Protein AF-A0A2H9L9Q1-F1 (afdb_monomer)

Structure (mmCIF, N/CA/C/O backbone):
data_AF-A0A2H9L9Q1-F1
#
_entry.id   AF-A0A2H9L9Q1-F1
#
loop_
_atom_site.group_PDB
_atom_site.id
_atom_site.type_symbol
_atom_site.label_atom_id
_atom_site.label_alt_id
_atom_site.label_comp_id
_atom_site.label_asym_id
_atom_site.label_entity_id
_atom_site.label_seq_id
_atom_site.pdbx_PDB_ins_code
_atom_site.Cartn_x
_atom_site.Cartn_y
_atom_site.Cartn_z
_atom_site.occupancy
_atom_site.B_iso_or_equiv
_atom_site.auth_seq_id
_atom_site.auth_comp_id
_atom_site.auth_asym_id
_atom_site.auth_atom_id
_atom_site.pdbx_PDB_model_num
ATOM 1 N N . MET A 1 1 ? -54.969 -10.732 45.379 1.00 36.38 1 MET A N 1
ATOM 2 C CA . MET A 1 1 ? -54.787 -11.108 43.964 1.00 36.38 1 MET A CA 1
ATOM 3 C C . MET A 1 1 ? -53.335 -10.850 43.650 1.00 36.38 1 MET A C 1
ATOM 5 O O . MET A 1 1 ? -52.889 -9.733 43.855 1.00 36.38 1 MET A O 1
ATOM 9 N N . SER A 1 2 ? -52.599 -11.918 43.363 1.00 43.75 2 SER A N 1
ATOM 10 C CA . SER A 1 2 ? -51.143 -11.930 43.271 1.00 43.75 2 SER A CA 1
ATOM 11 C C . SER A 1 2 ? -50.678 -11.196 42.019 1.00 43.75 2 SER A C 1
ATOM 13 O O . SER A 1 2 ? -51.131 -11.525 40.926 1.00 43.75 2 SER A O 1
ATOM 15 N N . ASP A 1 3 ? -49.783 -10.226 42.192 1.00 45.59 3 ASP A N 1
ATOM 16 C CA . ASP A 1 3 ? -49.037 -9.613 41.099 1.00 45.59 3 ASP A CA 1
ATOM 17 C C . ASP A 1 3 ? -48.165 -10.685 40.442 1.00 45.59 3 ASP A C 1
ATOM 19 O O . ASP A 1 3 ? -47.145 -11.124 40.981 1.00 45.59 3 ASP A O 1
ATOM 23 N N . GLU A 1 4 ? -48.607 -11.148 39.279 1.00 48.94 4 GLU A N 1
ATOM 24 C CA . GLU A 1 4 ? -47.841 -12.015 38.400 1.00 48.94 4 GLU A CA 1
ATOM 25 C C . GLU A 1 4 ? -46.747 -11.154 37.759 1.00 48.94 4 GLU A C 1
ATOM 27 O O . GLU A 1 4 ? -46.912 -10.553 36.698 1.00 48.94 4 GLU A O 1
ATOM 32 N N . ILE A 1 5 ? -45.630 -11.012 38.475 1.00 56.44 5 ILE A N 1
ATOM 33 C CA . ILE A 1 5 ? -44.415 -10.388 37.960 1.00 56.44 5 ILE A CA 1
ATOM 34 C C . ILE A 1 5 ? -43.949 -11.274 36.807 1.00 56.44 5 ILE A C 1
ATOM 36 O O . ILE A 1 5 ? -43.321 -12.311 37.023 1.00 56.44 5 ILE A O 1
ATOM 40 N N . ALA A 1 6 ? -44.293 -10.873 35.583 1.00 47.59 6 ALA A N 1
ATOM 41 C CA . ALA A 1 6 ? -43.771 -11.458 34.363 1.00 47.59 6 ALA A CA 1
ATOM 42 C C . ALA A 1 6 ? -42.239 -11.447 34.449 1.00 47.59 6 ALA A C 1
ATOM 44 O O . ALA A 1 6 ? -41.589 -10.410 34.300 1.00 47.59 6 ALA A O 1
ATOM 45 N N . TYR A 1 7 ? -41.666 -12.611 34.750 1.00 56.12 7 TYR A N 1
ATOM 46 C CA . TYR A 1 7 ? -40.232 -12.830 34.756 1.00 56.12 7 TYR A CA 1
ATOM 47 C C . TYR A 1 7 ? -39.748 -12.712 33.310 1.00 56.12 7 TYR A C 1
ATOM 49 O O . TYR A 1 7 ? -39.749 -13.679 32.550 1.00 56.12 7 TYR A O 1
ATOM 57 N N . SER A 1 8 ? -39.381 -11.498 32.902 1.00 52.41 8 SER A N 1
ATOM 58 C CA . SER A 1 8 ? -38.607 -11.298 31.684 1.00 52.41 8 SER A CA 1
ATOM 59 C C . SER A 1 8 ? -37.216 -11.869 31.968 1.00 52.41 8 SER A C 1
ATOM 61 O O . SER A 1 8 ? -36.564 -11.392 32.906 1.00 52.41 8 SER A O 1
ATOM 63 N N . PRO A 1 9 ? -36.762 -12.921 31.258 1.00 57.50 9 PRO A N 1
ATOM 64 C CA . PRO A 1 9 ? -35.434 -13.465 31.490 1.00 57.50 9 PRO A CA 1
ATOM 65 C C . PRO A 1 9 ? -34.418 -12.326 31.330 1.00 57.50 9 PRO A C 1
ATOM 67 O O . PRO A 1 9 ? -34.593 -11.489 30.438 1.00 57.50 9 PRO A O 1
ATOM 70 N N . PRO A 1 10 ? -33.383 -12.247 32.191 1.00 62.34 10 PRO A N 1
ATOM 71 C CA . PRO A 1 10 ? -32.392 -11.182 32.098 1.00 62.34 10 PRO A CA 1
ATOM 72 C C . PRO A 1 10 ? -31.887 -11.118 30.653 1.00 62.34 10 PRO A C 1
ATOM 74 O O . PRO A 1 10 ? -31.690 -12.190 30.064 1.00 62.34 10 PRO A O 1
ATOM 77 N N . PRO A 1 11 ? -31.704 -9.915 30.063 1.00 60.91 11 PRO A N 1
ATOM 78 C CA . PRO A 1 11 ? -31.172 -9.793 28.714 1.00 60.91 11 PRO A CA 1
ATOM 79 C C . PRO A 1 11 ? -29.929 -10.659 28.679 1.00 60.91 11 PRO A C 1
ATOM 81 O O . PRO A 1 11 ? -29.020 -10.463 29.491 1.00 60.91 11 PRO A O 1
ATOM 84 N N . ARG A 1 12 ? -29.984 -11.706 27.846 1.00 48.59 12 ARG A N 1
ATOM 85 C CA . ARG A 1 12 ? -28.927 -12.697 27.690 1.00 48.59 12 ARG A CA 1
ATOM 86 C C . ARG A 1 12 ? -27.648 -11.880 27.588 1.00 48.59 12 ARG A C 1
ATOM 88 O O . ARG A 1 12 ? -27.475 -11.171 26.605 1.00 48.59 12 ARG A O 1
ATOM 95 N N . ARG A 1 13 ? -26.817 -11.886 28.640 1.00 50.34 13 ARG A N 1
ATOM 96 C CA . ARG A 1 13 ? -25.465 -11.336 28.572 1.00 50.34 13 ARG A CA 1
ATOM 97 C C . ARG A 1 13 ? -24.823 -12.145 27.464 1.00 50.34 13 ARG A C 1
ATOM 99 O O . ARG A 1 13 ? -24.477 -13.304 27.682 1.00 50.34 13 ARG A O 1
ATOM 106 N N . GLU A 1 14 ? -24.814 -11.589 26.260 1.00 51.59 14 GLU A N 1
ATOM 107 C CA . GLU A 1 14 ? -24.066 -12.114 25.139 1.00 51.59 14 GLU A CA 1
ATOM 108 C C . GLU A 1 14 ? -22.636 -12.167 25.657 1.00 51.59 14 GLU A C 1
ATOM 110 O O . GLU A 1 14 ? -22.000 -11.133 25.868 1.00 51.59 14 GLU A O 1
ATOM 115 N N . LEU A 1 15 ? -22.172 -13.370 26.017 1.00 52.69 15 LEU A N 1
ATOM 116 C CA . LEU A 1 15 ? -20.754 -13.574 26.242 1.00 52.69 15 LEU A CA 1
ATOM 117 C C . LEU A 1 15 ? -20.077 -12.983 25.007 1.00 52.69 15 LEU A C 1
ATOM 119 O O . LEU A 1 15 ? -20.503 -13.318 23.897 1.00 52.69 15 LEU A O 1
ATOM 123 N N . PRO A 1 16 ? -19.094 -12.088 25.179 1.00 53.09 16 PRO A N 1
ATOM 124 C CA . PRO A 1 16 ? -18.467 -11.440 24.044 1.00 53.09 16 PRO A CA 1
ATOM 125 C C . PRO A 1 16 ? -18.042 -12.542 23.072 1.00 53.09 16 PRO A C 1
ATOM 127 O O . PRO A 1 16 ? -17.431 -13.526 23.492 1.00 53.09 16 PRO A O 1
ATOM 130 N N . GLU A 1 17 ? -18.390 -12.422 21.788 1.00 55.31 17 GLU A N 1
ATOM 131 C CA . GLU A 1 17 ? -17.938 -13.330 20.719 1.00 55.31 17 GLU A CA 1
ATOM 132 C C . GLU A 1 17 ? -16.417 -13.161 20.467 1.00 55.31 17 GLU A C 1
ATOM 134 O O . GLU A 1 17 ? -15.931 -13.107 19.332 1.00 55.31 17 GLU A O 1
ATOM 139 N N . THR A 1 18 ? -15.636 -13.050 21.542 1.00 56.31 18 THR A N 1
ATOM 140 C CA . THR A 1 18 ? -14.198 -12.819 21.599 1.00 56.31 18 THR A CA 1
ATOM 141 C C . THR A 1 18 ? -13.389 -13.769 20.713 1.00 56.31 18 THR A C 1
ATOM 143 O O . THR A 1 18 ? -12.513 -13.252 20.016 1.00 56.31 18 THR A O 1
ATOM 146 N N . PRO A 1 19 ? -13.651 -15.095 20.610 1.00 60.50 19 PRO A N 1
ATOM 147 C CA . PRO A 1 19 ? -12.827 -15.949 19.749 1.00 60.50 19 PRO A CA 1
ATOM 148 C C . PRO A 1 19 ? -13.057 -15.688 18.253 1.00 60.50 19 PRO A C 1
ATOM 150 O O . PRO A 1 19 ? -12.126 -15.766 17.447 1.00 60.50 19 PRO A O 1
ATOM 153 N N . LYS A 1 20 ? -14.287 -15.337 17.861 1.00 63.44 20 LYS A N 1
ATOM 154 C CA . LYS A 1 20 ? -14.666 -15.141 16.455 1.00 63.44 20 LYS A CA 1
ATOM 155 C C . LYS A 1 20 ? -14.113 -13.821 15.924 1.00 63.44 20 LYS A C 1
ATOM 157 O O . LYS A 1 20 ? -13.514 -13.786 14.852 1.00 63.44 20 LYS A O 1
ATOM 162 N N . ASN A 1 21 ? -14.222 -12.760 16.721 1.00 67.31 21 ASN A N 1
ATOM 163 C CA . ASN A 1 21 ? -13.671 -11.451 16.380 1.00 67.31 21 ASN A CA 1
ATOM 164 C C . ASN A 1 21 ? -12.132 -11.455 16.366 1.00 67.31 21 ASN A C 1
ATOM 166 O O . ASN A 1 21 ? -11.536 -10.849 15.476 1.00 67.31 21 ASN A O 1
ATOM 170 N N . PHE A 1 22 ? -11.485 -12.201 17.271 1.00 73.25 22 PHE A N 1
ATOM 171 C CA . PHE A 1 22 ? -10.033 -12.404 17.236 1.00 73.25 22 PHE A CA 1
ATOM 172 C C . PHE A 1 22 ? -9.584 -13.149 15.970 1.00 73.25 22 PHE A C 1
ATOM 174 O O . PHE A 1 22 ? -8.626 -12.740 15.319 1.00 73.25 22 PHE A O 1
ATOM 181 N N . SER A 1 23 ? -10.323 -14.185 15.561 1.00 78.19 23 SER A N 1
ATOM 182 C CA . SER A 1 23 ? -10.036 -14.940 14.331 1.00 78.19 23 SER A CA 1
ATOM 183 C C . SER A 1 23 ? -10.128 -14.061 13.079 1.00 78.19 23 SER A C 1
ATOM 185 O O . SER A 1 23 ? -9.256 -14.120 12.216 1.00 78.19 23 SER A O 1
ATOM 187 N N . ILE A 1 24 ? -11.143 -13.195 12.992 1.00 77.25 24 ILE A N 1
ATOM 188 C CA . ILE A 1 24 ? -11.313 -12.259 11.865 1.00 77.25 24 ILE A CA 1
ATOM 189 C C . ILE A 1 24 ? -10.194 -11.208 11.847 1.00 77.25 24 ILE A C 1
ATOM 191 O O . ILE A 1 24 ? -9.701 -10.851 10.775 1.00 77.25 24 ILE A O 1
ATOM 195 N N . LEU A 1 25 ? -9.747 -10.742 13.016 1.00 78.06 25 LEU A N 1
ATOM 196 C CA . LEU A 1 25 ? -8.594 -9.849 13.118 1.00 78.06 25 LEU A CA 1
ATOM 197 C C . LEU A 1 25 ? -7.317 -10.530 12.610 1.00 78.06 25 LEU A C 1
ATOM 199 O O . LEU A 1 25 ? -6.580 -9.939 11.822 1.00 78.06 25 LEU A O 1
ATOM 203 N N . LEU A 1 26 ? -7.091 -11.785 13.004 1.00 82.56 26 LEU A N 1
ATOM 204 C CA . LEU A 1 26 ? -5.935 -12.580 12.588 1.00 82.56 26 LEU A CA 1
ATOM 205 C C . LEU A 1 26 ? -5.948 -12.834 11.073 1.00 82.56 26 LEU A C 1
ATOM 207 O O . LEU A 1 26 ? -4.920 -12.683 10.418 1.00 82.56 26 LEU A O 1
ATOM 211 N N . ILE A 1 27 ? -7.123 -13.105 10.496 1.00 82.19 27 ILE A N 1
ATOM 212 C CA . ILE A 1 27 ? -7.315 -13.184 9.039 1.00 82.19 27 ILE A CA 1
ATOM 213 C C . ILE A 1 27 ? -6.929 -11.859 8.370 1.00 82.19 27 ILE A C 1
ATOM 215 O O . ILE A 1 27 ? -6.184 -11.868 7.394 1.00 82.19 27 ILE A O 1
ATOM 219 N N . GLY A 1 28 ? -7.373 -10.717 8.906 1.00 76.12 28 GLY A N 1
ATOM 220 C CA . GLY A 1 28 ? -6.994 -9.398 8.387 1.00 76.12 28 GLY A CA 1
ATOM 221 C C . GLY A 1 28 ? -5.478 -9.173 8.382 1.00 76.12 28 GLY A C 1
ATOM 222 O O . GLY A 1 28 ? -4.925 -8.716 7.382 1.00 76.12 28 GLY A O 1
ATOM 223 N N . VAL A 1 29 ? -4.789 -9.566 9.458 1.00 79.12 29 VAL A N 1
ATOM 224 C CA . VAL A 1 29 ? -3.320 -9.494 9.552 1.00 79.12 29 VAL A CA 1
ATOM 225 C C . VAL A 1 29 ? -2.646 -10.430 8.545 1.00 79.12 29 VAL A C 1
ATOM 227 O O . VAL A 1 29 ? -1.711 -10.013 7.865 1.00 79.12 29 VAL A O 1
ATOM 230 N N . MET A 1 30 ? -3.134 -11.663 8.390 1.00 80.62 30 MET A N 1
ATOM 231 C CA . MET A 1 30 ? -2.590 -12.614 7.412 1.00 80.62 30 MET A CA 1
ATOM 232 C C . MET A 1 30 ? -2.730 -12.105 5.979 1.00 80.62 30 MET A C 1
ATOM 234 O O . MET A 1 30 ? -1.791 -12.213 5.195 1.00 80.62 30 MET A O 1
ATOM 238 N N . ILE A 1 31 ? -3.857 -11.473 5.650 1.00 80.88 31 ILE A N 1
ATOM 239 C CA . ILE A 1 31 ? -4.067 -10.831 4.348 1.00 80.88 31 ILE A CA 1
ATOM 240 C C . ILE A 1 31 ? -3.041 -9.707 4.121 1.00 80.88 31 ILE A C 1
ATOM 242 O O . ILE A 1 31 ? -2.479 -9.606 3.029 1.00 80.88 31 ILE A O 1
ATOM 246 N N . CYS A 1 32 ? -2.740 -8.900 5.144 1.00 79.38 32 CYS A N 1
ATOM 247 C CA . CYS A 1 32 ? -1.691 -7.882 5.051 1.00 79.38 32 CYS A CA 1
ATOM 248 C C . CYS A 1 32 ? -0.302 -8.494 4.818 1.00 79.38 32 CYS A C 1
ATOM 250 O O . CYS A 1 32 ? 0.448 -7.971 3.997 1.00 79.38 32 CYS A O 1
ATOM 252 N N . ILE A 1 33 ? 0.030 -9.603 5.491 1.00 81.12 33 ILE A N 1
ATOM 253 C CA . ILE A 1 33 ? 1.306 -10.319 5.305 1.00 81.12 33 ILE A CA 1
ATOM 254 C C . ILE A 1 33 ? 1.416 -10.875 3.880 1.00 81.12 33 ILE A C 1
ATOM 256 O O . ILE A 1 33 ? 2.454 -10.752 3.236 1.00 81.12 33 ILE A O 1
ATOM 260 N N . ILE A 1 34 ? 0.339 -11.455 3.351 1.00 82.88 34 ILE A N 1
ATOM 261 C CA . ILE A 1 34 ? 0.308 -11.920 1.960 1.00 82.88 34 ILE A CA 1
ATOM 262 C C . ILE A 1 34 ? 0.535 -10.734 1.013 1.00 82.88 3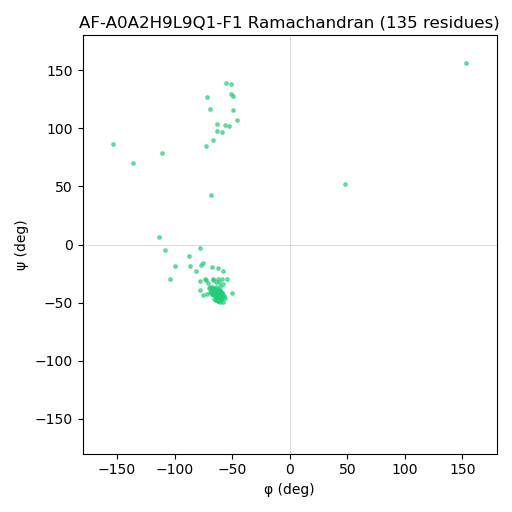4 ILE A C 1
ATOM 264 O O . ILE A 1 34 ? 1.348 -10.823 0.095 1.00 82.88 34 ILE A O 1
ATOM 268 N N . GLY A 1 35 ? -0.114 -9.596 1.269 1.00 75.88 35 GLY A N 1
ATOM 269 C CA . GLY A 1 35 ? 0.078 -8.381 0.482 1.00 75.88 35 GLY A CA 1
ATOM 270 C C . GLY A 1 35 ? 1.519 -7.855 0.499 1.00 75.88 35 GLY A C 1
ATOM 271 O O . GLY A 1 35 ? 2.040 -7.490 -0.556 1.00 75.88 35 GLY A O 1
ATOM 272 N N . THR A 1 36 ? 2.206 -7.872 1.647 1.00 76.19 36 THR A N 1
ATOM 273 C CA . THR A 1 36 ? 3.622 -7.463 1.725 1.00 76.19 36 THR A CA 1
ATOM 274 C C . THR A 1 36 ? 4.554 -8.451 1.028 1.00 76.19 36 THR A C 1
ATOM 276 O O . THR A 1 36 ? 5.498 -8.020 0.365 1.00 76.19 36 THR A O 1
ATOM 279 N N . LEU A 1 37 ? 4.276 -9.755 1.102 1.00 79.94 37 LEU A N 1
ATOM 280 C CA . LEU A 1 37 ? 5.023 -10.771 0.355 1.00 79.94 37 LEU A CA 1
ATOM 281 C C . LEU A 1 37 ? 4.877 -10.583 -1.161 1.00 79.94 37 LEU A C 1
ATOM 283 O O . LEU A 1 37 ? 5.874 -10.682 -1.875 1.00 79.94 37 LEU A O 1
ATOM 287 N N . LEU A 1 38 ? 3.678 -10.246 -1.649 1.00 78.56 38 LEU A N 1
ATOM 288 C CA . LEU A 1 38 ? 3.459 -9.931 -3.065 1.00 78.56 38 LEU A CA 1
ATOM 289 C C . LEU A 1 38 ? 4.232 -8.681 -3.503 1.00 78.56 38 LEU A C 1
ATOM 291 O O . LEU A 1 38 ? 4.853 -8.691 -4.563 1.00 78.56 38 LEU A O 1
ATOM 295 N N . ILE A 1 39 ? 4.252 -7.624 -2.686 1.00 77.38 39 ILE A N 1
ATOM 296 C CA . ILE A 1 39 ? 5.070 -6.432 -2.969 1.00 77.38 39 ILE A CA 1
ATOM 297 C C . ILE A 1 39 ? 6.553 -6.812 -3.031 1.00 77.38 39 ILE A C 1
ATOM 299 O O . ILE A 1 39 ? 7.255 -6.389 -3.946 1.00 77.38 39 ILE A O 1
ATOM 303 N N . ASN A 1 40 ? 7.028 -7.647 -2.103 1.00 78.62 40 ASN A N 1
ATOM 304 C CA . ASN A 1 40 ? 8.418 -8.096 -2.094 1.00 78.62 40 ASN A CA 1
ATOM 305 C C . ASN A 1 40 ? 8.766 -8.912 -3.349 1.00 78.62 40 ASN A C 1
ATOM 307 O O . ASN A 1 40 ? 9.808 -8.679 -3.953 1.00 78.62 40 ASN A O 1
ATOM 311 N N . GLN A 1 41 ? 7.876 -9.803 -3.797 1.00 78.00 41 GLN A N 1
ATOM 312 C CA . GLN A 1 41 ? 8.049 -10.528 -5.061 1.00 78.00 41 GLN A CA 1
ATOM 313 C C . GLN A 1 41 ? 8.023 -9.596 -6.281 1.00 78.00 41 GLN A C 1
ATOM 315 O O . GLN A 1 41 ? 8.812 -9.783 -7.205 1.00 78.00 41 GLN A O 1
ATOM 320 N N . GLY A 1 42 ? 7.169 -8.568 -6.279 1.00 70.75 42 GLY A N 1
ATOM 321 C CA . GLY A 1 42 ? 7.158 -7.529 -7.313 1.00 70.75 42 GLY A CA 1
ATOM 322 C C . GLY A 1 42 ? 8.476 -6.751 -7.372 1.00 70.75 42 GLY A C 1
ATOM 323 O O . GLY A 1 42 ? 9.008 -6.513 -8.457 1.00 70.75 42 GLY A O 1
ATOM 324 N N . ILE A 1 43 ? 9.050 -6.419 -6.212 1.00 72.50 43 ILE A N 1
ATOM 325 C CA . ILE A 1 43 ? 10.362 -5.767 -6.101 1.00 72.50 43 ILE A CA 1
ATOM 326 C C . ILE A 1 43 ? 11.486 -6.694 -6.576 1.00 72.50 43 ILE A C 1
ATOM 328 O O . ILE A 1 43 ? 12.391 -6.245 -7.278 1.00 72.50 43 ILE A O 1
ATOM 332 N N . ASP A 1 44 ? 11.446 -7.975 -6.218 1.00 77.19 44 ASP A N 1
ATOM 333 C CA . ASP A 1 44 ? 12.478 -8.932 -6.625 1.00 77.19 44 ASP A CA 1
ATOM 334 C C . ASP A 1 44 ? 12.445 -9.186 -8.138 1.00 77.19 44 ASP A C 1
ATOM 336 O O . ASP A 1 44 ? 13.487 -9.183 -8.793 1.00 77.19 44 ASP A O 1
ATOM 340 N N . ALA A 1 45 ? 11.246 -9.260 -8.725 1.00 69.00 45 ALA A N 1
ATOM 341 C CA . ALA A 1 45 ? 11.073 -9.266 -10.174 1.00 69.00 45 ALA A CA 1
ATOM 342 C C . ALA A 1 45 ? 11.621 -7.975 -10.812 1.00 69.00 45 ALA A C 1
ATOM 344 O O . ALA A 1 45 ? 12.319 -8.032 -11.824 1.00 69.00 45 ALA A O 1
ATOM 345 N N . ALA A 1 46 ? 11.388 -6.813 -10.194 1.00 68.62 46 ALA A N 1
ATOM 346 C CA . ALA A 1 46 ? 11.896 -5.525 -10.669 1.00 68.62 46 ALA A CA 1
ATOM 347 C C . ALA A 1 46 ? 13.428 -5.387 -10.602 1.00 68.62 46 ALA A C 1
ATOM 349 O O . ALA A 1 46 ? 14.009 -4.713 -11.458 1.00 68.62 46 ALA A O 1
ATOM 350 N N . LYS A 1 47 ? 14.108 -6.036 -9.641 1.00 69.25 47 LYS A N 1
ATOM 351 C CA . LYS A 1 47 ? 15.584 -6.018 -9.553 1.00 69.25 47 LYS A CA 1
ATOM 352 C C . LYS A 1 47 ? 16.247 -6.546 -10.819 1.00 69.25 47 LYS A C 1
ATOM 354 O O . LYS A 1 47 ? 17.303 -6.046 -11.190 1.00 69.25 47 LYS A O 1
ATOM 359 N N . SER A 1 48 ? 15.622 -7.521 -11.480 1.00 66.69 48 SER A N 1
ATOM 360 C CA . SER A 1 48 ? 16.136 -8.090 -12.730 1.00 66.69 48 SER A CA 1
ATOM 361 C C . SER A 1 48 ? 16.099 -7.109 -13.910 1.00 66.69 48 SER A C 1
ATOM 363 O O . SER A 1 48 ? 16.824 -7.298 -14.882 1.00 66.69 4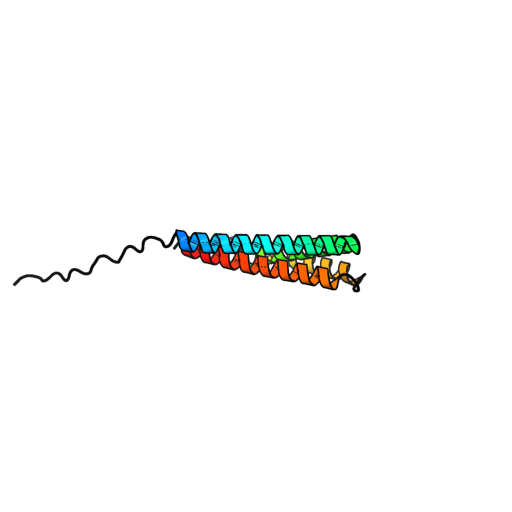8 SER A O 1
ATOM 365 N N . VAL A 1 49 ? 15.292 -6.045 -13.817 1.00 65.88 49 VAL A N 1
ATOM 366 C CA . VAL A 1 49 ? 15.037 -5.092 -14.910 1.00 65.88 49 VAL A CA 1
ATOM 367 C C . VAL A 1 49 ? 15.795 -3.771 -14.709 1.00 65.88 49 VAL A C 1
ATOM 369 O O . VAL A 1 49 ? 16.174 -3.122 -15.682 1.00 65.88 49 VAL A O 1
ATOM 372 N N . GLY A 1 50 ? 16.059 -3.368 -13.461 1.00 68.12 50 GLY A N 1
ATOM 373 C CA . GLY A 1 50 ? 16.921 -2.221 -13.163 1.00 68.12 50 GLY A CA 1
ATOM 374 C C . GLY A 1 50 ? 16.617 -1.521 -11.839 1.00 68.12 50 GLY A C 1
ATOM 375 O O . GLY A 1 50 ? 15.500 -1.555 -11.319 1.00 68.12 50 GLY A O 1
ATOM 376 N N . TRP A 1 51 ? 17.622 -0.829 -11.295 1.00 70.44 51 TRP A N 1
ATOM 377 C CA . TRP A 1 51 ? 17.550 -0.214 -9.963 1.00 70.44 51 TRP A CA 1
ATOM 378 C C . TRP A 1 51 ? 16.484 0.892 -9.851 1.00 70.44 51 TRP A C 1
ATOM 380 O O . TRP A 1 51 ? 15.824 1.011 -8.819 1.00 70.44 51 TRP A O 1
ATOM 390 N N . SER A 1 52 ? 16.223 1.632 -10.935 1.00 66.12 52 SER A N 1
ATOM 391 C CA . SER A 1 52 ? 15.166 2.657 -10.986 1.00 66.12 52 SER A CA 1
ATOM 392 C C . SER A 1 52 ? 13.757 2.086 -10.786 1.00 66.12 52 SER A C 1
ATOM 394 O O . SER A 1 52 ? 12.894 2.756 -10.219 1.00 66.12 52 SER A O 1
ATOM 396 N N . ILE A 1 53 ? 13.517 0.835 -11.190 1.00 69.75 53 ILE A N 1
ATOM 397 C CA . ILE A 1 53 ? 12.203 0.190 -11.068 1.00 69.75 53 ILE A CA 1
ATOM 398 C C . ILE A 1 53 ? 11.969 -0.266 -9.628 1.00 69.75 53 ILE A C 1
ATOM 400 O O . ILE A 1 53 ? 10.878 -0.081 -9.092 1.00 69.75 53 ILE A O 1
ATOM 404 N N . VAL A 1 54 ? 13.003 -0.776 -8.958 1.00 72.06 54 VAL A N 1
ATOM 405 C CA . VAL A 1 54 ? 12.952 -1.100 -7.523 1.00 72.06 54 VAL A CA 1
ATOM 406 C C . VAL A 1 54 ? 12.555 0.133 -6.707 1.00 72.06 54 VAL A C 1
ATOM 408 O O . VAL A 1 54 ? 11.659 0.067 -5.865 1.00 72.06 54 VAL A O 1
ATOM 411 N N . LEU A 1 55 ? 13.172 1.275 -7.015 1.00 73.81 55 LEU A N 1
ATOM 412 C CA . LEU A 1 55 ? 12.877 2.559 -6.382 1.00 73.81 55 LEU A CA 1
ATOM 413 C C . LEU A 1 55 ? 11.438 3.017 -6.667 1.00 73.81 55 LEU A C 1
ATOM 415 O O . LEU A 1 55 ? 10.748 3.472 -5.756 1.00 73.81 55 LEU A O 1
ATOM 419 N N . SER A 1 56 ? 10.953 2.815 -7.898 1.00 72.75 56 SER A N 1
ATOM 420 C CA . SER A 1 56 ? 9.564 3.109 -8.265 1.00 72.75 56 SER A CA 1
ATOM 421 C C . SER A 1 56 ? 8.550 2.256 -7.492 1.00 72.75 56 SER A C 1
ATOM 423 O O . SER A 1 56 ? 7.548 2.794 -7.026 1.00 72.75 56 SER A O 1
ATOM 425 N N . MET A 1 57 ? 8.818 0.963 -7.276 1.00 71.38 57 MET A N 1
ATOM 426 C CA . MET A 1 57 ? 7.926 0.079 -6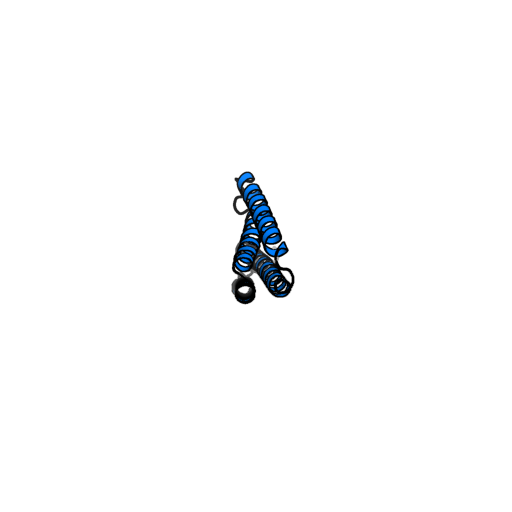.514 1.00 71.38 57 MET A CA 1
ATOM 427 C C . MET A 1 57 ? 7.925 0.416 -5.026 1.00 71.38 57 MET A C 1
ATOM 429 O O . MET A 1 57 ? 6.867 0.416 -4.396 1.00 71.38 57 MET A O 1
ATOM 433 N N . GLY A 1 58 ? 9.087 0.781 -4.477 1.00 75.88 58 GLY A N 1
ATOM 434 C CA . GLY A 1 58 ? 9.187 1.309 -3.118 1.00 75.88 58 GLY A CA 1
ATOM 435 C C . GLY A 1 58 ? 8.369 2.590 -2.938 1.00 75.88 58 GLY A C 1
ATOM 436 O O . GLY A 1 58 ? 7.588 2.685 -1.990 1.00 75.88 58 GLY A O 1
ATOM 437 N N . LEU A 1 59 ? 8.475 3.540 -3.877 1.00 78.50 59 LEU A N 1
ATOM 438 C CA . LEU A 1 59 ? 7.661 4.763 -3.871 1.00 78.50 59 LEU A CA 1
ATOM 439 C C . LEU A 1 59 ? 6.163 4.465 -4.016 1.00 78.50 59 LEU A C 1
ATOM 441 O O . LEU A 1 59 ? 5.356 5.101 -3.342 1.00 78.50 59 LEU A O 1
ATOM 445 N N . LEU A 1 60 ? 5.785 3.495 -4.855 1.00 77.88 60 LEU A N 1
ATOM 446 C CA . LEU A 1 60 ? 4.389 3.091 -5.042 1.00 77.88 60 LEU A CA 1
ATOM 447 C C . LEU A 1 60 ? 3.795 2.547 -3.736 1.00 77.88 60 LEU A C 1
ATOM 449 O O . LEU A 1 60 ? 2.722 2.975 -3.308 1.00 77.88 60 LEU A O 1
ATOM 453 N N . ALA A 1 61 ? 4.513 1.630 -3.083 1.00 76.19 61 ALA A N 1
ATOM 454 C CA . ALA A 1 61 ? 4.088 1.018 -1.829 1.00 76.19 61 ALA A CA 1
ATOM 455 C C . ALA A 1 61 ? 4.026 2.046 -0.688 1.00 76.19 61 ALA A C 1
ATOM 457 O O . ALA A 1 61 ? 3.020 2.121 0.021 1.00 76.19 61 ALA A O 1
ATOM 458 N N . ALA A 1 62 ? 5.062 2.879 -0.543 1.00 79.12 62 ALA A N 1
ATOM 459 C CA . ALA A 1 62 ? 5.092 3.950 0.451 1.00 79.12 62 ALA A CA 1
ATOM 460 C C . ALA A 1 62 ? 3.959 4.960 0.221 1.00 79.12 62 ALA A C 1
ATOM 462 O O . ALA A 1 62 ? 3.247 5.317 1.160 1.00 79.12 62 ALA A O 1
ATOM 463 N N . GLY A 1 63 ? 3.735 5.364 -1.033 1.00 80.38 63 GLY A N 1
ATOM 464 C CA . GLY A 1 63 ? 2.667 6.286 -1.400 1.00 80.38 63 GLY A CA 1
ATOM 465 C C . GLY A 1 63 ? 1.282 5.740 -1.063 1.00 80.38 63 GLY A C 1
ATOM 466 O O . GLY A 1 63 ? 0.474 6.436 -0.447 1.00 80.38 63 GLY A O 1
ATOM 467 N N . ALA A 1 64 ? 1.031 4.467 -1.370 1.00 77.94 64 ALA A N 1
ATOM 468 C CA . ALA A 1 64 ? -0.220 3.806 -1.018 1.00 77.94 64 ALA A CA 1
ATOM 469 C C . ALA A 1 64 ? -0.445 3.728 0.501 1.00 77.94 64 ALA A C 1
ATOM 471 O O . ALA A 1 64 ? -1.559 3.978 0.967 1.00 77.94 64 ALA A O 1
ATOM 472 N N . MET A 1 65 ? 0.600 3.431 1.284 1.00 80.12 65 MET A N 1
ATOM 473 C CA . MET A 1 65 ? 0.501 3.417 2.747 1.00 80.12 65 MET A CA 1
ATOM 474 C C . MET A 1 65 ? 0.245 4.810 3.330 1.00 80.12 65 MET A C 1
ATOM 476 O O . MET A 1 65 ? -0.565 4.934 4.246 1.00 80.12 65 MET A O 1
ATOM 480 N N . LEU A 1 66 ? 0.873 5.856 2.787 1.00 81.94 66 LEU A N 1
ATOM 481 C CA . LEU A 1 66 ? 0.656 7.242 3.217 1.00 81.94 66 LEU A CA 1
ATOM 482 C C . LEU A 1 66 ? -0.777 7.714 2.931 1.00 81.94 66 LEU A C 1
ATOM 484 O O . LEU A 1 66 ? -1.421 8.291 3.809 1.00 81.94 66 LEU A O 1
ATOM 488 N N . ILE A 1 67 ? -1.315 7.400 1.747 1.00 81.94 67 ILE A N 1
ATOM 489 C CA . ILE A 1 67 ? -2.718 7.695 1.418 1.00 81.94 67 ILE A CA 1
ATOM 490 C C . ILE A 1 67 ? -3.654 6.933 2.352 1.00 81.94 67 ILE A C 1
ATOM 492 O O . ILE A 1 67 ? -4.611 7.513 2.863 1.00 81.94 67 ILE A O 1
ATOM 496 N N . LEU A 1 68 ? -3.383 5.649 2.603 1.00 80.44 68 LEU A N 1
ATOM 497 C CA . LEU A 1 68 ? -4.185 4.846 3.523 1.00 80.44 68 LEU A CA 1
ATOM 498 C C . LEU A 1 68 ? -4.155 5.427 4.943 1.00 80.44 68 LEU A C 1
ATOM 500 O O . LEU A 1 68 ? -5.205 5.523 5.580 1.00 80.44 68 LEU A O 1
ATOM 504 N N . ALA A 1 69 ? -2.982 5.845 5.421 1.00 78.31 69 ALA A N 1
ATOM 505 C CA . ALA A 1 69 ? -2.794 6.473 6.725 1.00 78.31 69 ALA A CA 1
ATOM 506 C C . ALA A 1 69 ? -3.582 7.786 6.862 1.00 78.31 69 ALA A C 1
ATOM 508 O O . ALA A 1 69 ? -4.318 7.961 7.832 1.00 78.31 69 ALA A O 1
ATOM 509 N N . GLY A 1 70 ? -3.507 8.679 5.873 1.00 77.06 70 GLY A N 1
ATOM 510 C CA . GLY A 1 70 ? -4.297 9.913 5.898 1.00 77.06 70 GLY A CA 1
ATOM 511 C C . GLY A 1 70 ? -5.804 9.668 5.735 1.00 77.06 70 GLY A C 1
ATOM 512 O O . GLY A 1 70 ? -6.617 10.254 6.449 1.00 77.06 70 GLY A O 1
ATOM 513 N N . ALA A 1 71 ? -6.214 8.738 4.865 1.00 78.44 71 ALA A N 1
ATOM 514 C CA . ALA A 1 71 ? -7.628 8.405 4.654 1.00 78.44 71 ALA A CA 1
ATOM 515 C C . ALA A 1 71 ? -8.282 7.748 5.882 1.00 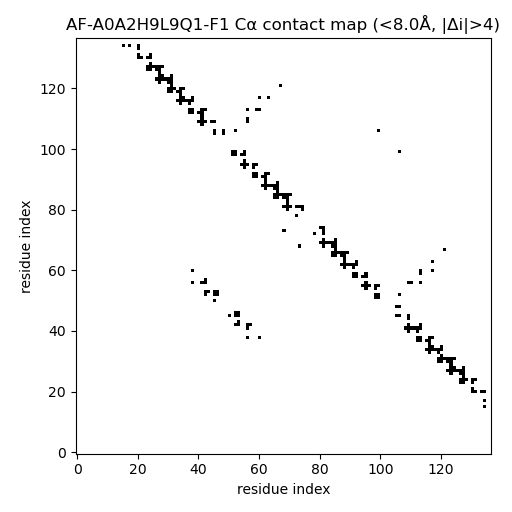78.44 71 ALA A C 1
ATOM 517 O O . ALA A 1 71 ? -9.484 7.902 6.110 1.00 78.44 71 ALA A O 1
ATOM 518 N N . SER A 1 72 ? -7.499 7.023 6.683 1.00 77.44 72 SER A N 1
ATOM 519 C CA . SER A 1 72 ? -7.962 6.399 7.926 1.00 77.44 72 SER A CA 1
ATOM 520 C C . SER A 1 72 ? -8.092 7.379 9.096 1.00 77.44 72 SER A C 1
ATOM 522 O O . SER A 1 72 ? -8.606 6.977 10.140 1.00 77.44 72 SER A O 1
ATOM 524 N N . ARG A 1 73 ? -7.726 8.660 8.908 1.00 73.06 73 ARG A N 1
ATOM 525 C CA . ARG A 1 73 ? -7.790 9.722 9.926 1.00 73.06 73 ARG A CA 1
ATOM 526 C C . ARG A 1 73 ? -7.175 9.291 11.254 1.00 73.06 73 ARG A C 1
ATOM 528 O O . ARG A 1 73 ? -7.814 9.375 12.306 1.00 73.06 73 ARG A O 1
ATOM 535 N N . ILE A 1 74 ? -5.943 8.784 11.195 1.00 69.88 74 ILE A N 1
ATOM 536 C CA . ILE A 1 74 ? -5.212 8.311 12.380 1.00 69.88 74 ILE A CA 1
ATOM 537 C C . ILE A 1 74 ? -5.064 9.450 13.406 1.00 69.88 74 ILE A C 1
ATOM 539 O O . ILE A 1 74 ? -5.091 9.192 14.611 1.00 69.88 74 ILE A O 1
ATOM 543 N N . TRP A 1 75 ? -5.000 10.710 12.950 1.00 71.19 75 TRP A N 1
ATOM 544 C CA . TRP A 1 75 ? -4.958 11.896 13.810 1.00 71.19 75 TRP A CA 1
ATOM 545 C C . TRP A 1 75 ? -6.245 12.738 13.731 1.00 71.19 75 TRP A C 1
ATOM 547 O O . TRP A 1 75 ? -6.250 13.828 13.158 1.00 71.19 75 TRP A O 1
ATOM 557 N N . PRO A 1 76 ? -7.336 12.335 14.416 1.00 63.72 76 PRO A N 1
ATOM 558 C CA . PRO A 1 76 ? -8.640 12.998 14.303 1.00 63.72 76 PRO A CA 1
ATOM 559 C C . PRO A 1 76 ? -8.655 14.464 14.766 1.00 63.72 76 PRO A C 1
ATOM 561 O O . PRO A 1 76 ? -9.549 15.216 14.386 1.00 63.72 76 PRO A O 1
ATOM 564 N N . LYS A 1 77 ? -7.678 14.887 15.581 1.00 74.81 77 LYS A N 1
ATOM 565 C CA . LYS A 1 77 ? -7.541 16.276 16.054 1.00 74.81 77 LYS A CA 1
ATOM 566 C C . LYS A 1 77 ? -6.728 17.168 15.114 1.00 74.81 77 LYS A C 1
ATOM 568 O O . LYS A 1 77 ? -6.704 18.373 15.328 1.00 74.81 77 LYS A O 1
ATOM 573 N N . ASN A 1 78 ? -6.062 16.601 14.106 1.00 79.19 78 ASN A N 1
ATOM 574 C CA . ASN A 1 78 ? -5.109 17.332 13.277 1.00 79.19 78 ASN A CA 1
ATOM 575 C C . ASN A 1 78 ? -5.305 17.008 11.789 1.00 79.19 78 ASN A C 1
ATOM 577 O O . ASN A 1 78 ? -4.467 16.380 11.148 1.00 79.19 78 ASN A O 1
ATOM 581 N N . GLN A 1 79 ? -6.422 17.489 11.229 1.00 80.00 79 GLN A N 1
ATOM 582 C CA . GLN A 1 79 ? -6.802 17.265 9.825 1.00 80.00 79 GLN A CA 1
ATOM 583 C C . GLN A 1 79 ? -5.720 17.691 8.821 1.00 80.00 79 GLN A C 1
ATOM 585 O O . GLN A 1 79 ? -5.594 17.086 7.760 1.00 80.00 79 GLN A O 1
ATOM 590 N N . ALA A 1 80 ? -4.907 18.696 9.160 1.00 82.25 80 ALA A N 1
ATOM 591 C CA . ALA A 1 80 ? -3.783 19.121 8.330 1.00 82.25 80 ALA A CA 1
ATOM 592 C C . ALA A 1 80 ? -2.741 18.004 8.123 1.00 82.25 80 ALA A C 1
ATOM 594 O O . ALA A 1 80 ? -2.185 17.886 7.034 1.00 82.25 80 ALA A O 1
ATOM 595 N N . VAL A 1 81 ? -2.510 17.157 9.134 1.00 81.44 81 VAL A N 1
ATOM 596 C CA . VAL A 1 81 ? -1.563 16.031 9.055 1.00 81.44 81 VAL A CA 1
ATOM 597 C C . VAL A 1 81 ? -2.116 14.927 8.157 1.00 81.44 81 VAL A C 1
ATOM 599 O O . VAL A 1 81 ? -1.393 14.417 7.306 1.00 81.44 81 VAL A O 1
ATOM 602 N N . ASP A 1 82 ? -3.406 14.608 8.281 1.00 82.00 82 ASP A N 1
ATOM 603 C CA . ASP A 1 82 ? -4.064 13.610 7.428 1.00 82.00 82 ASP A CA 1
ATOM 604 C C . ASP A 1 82 ? -4.044 14.034 5.947 1.00 82.00 82 ASP A C 1
ATOM 606 O O . ASP A 1 82 ? -3.741 13.227 5.066 1.00 82.00 82 ASP A O 1
ATOM 610 N N . ILE A 1 83 ? -4.306 15.316 5.664 1.00 82.69 83 ILE A N 1
ATOM 611 C CA . ILE A 1 83 ? -4.230 15.868 4.303 1.00 82.69 83 ILE A CA 1
ATOM 612 C C . ILE A 1 83 ? -2.785 15.843 3.792 1.00 82.69 83 ILE A C 1
ATOM 614 O O . ILE A 1 83 ? -2.552 15.428 2.658 1.00 82.69 83 ILE A O 1
ATOM 618 N N . ALA A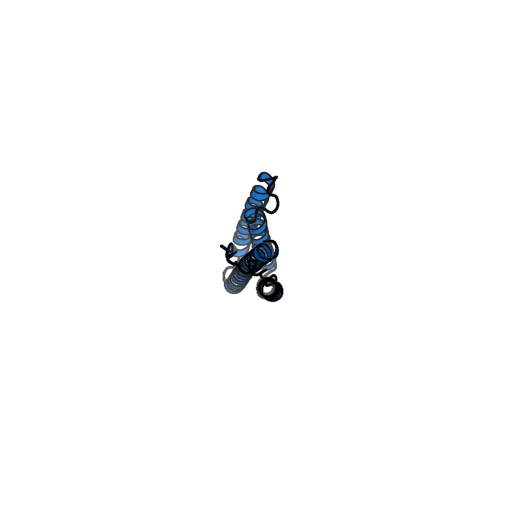 1 84 ? -1.811 16.231 4.619 1.00 83.06 84 ALA A N 1
ATOM 619 C CA . ALA A 1 84 ? -0.399 16.193 4.246 1.00 83.06 84 ALA A CA 1
ATOM 620 C C . ALA A 1 84 ? 0.071 14.769 3.908 1.00 83.06 84 ALA A C 1
ATOM 622 O O . ALA A 1 84 ? 0.786 14.587 2.925 1.00 83.06 84 ALA A O 1
ATOM 623 N N . LEU A 1 85 ? -0.377 13.757 4.659 1.00 83.50 85 LEU A N 1
ATOM 624 C CA . LEU A 1 85 ? -0.105 12.344 4.376 1.00 83.50 85 LEU A CA 1
ATOM 625 C C . LEU A 1 85 ? -0.692 11.910 3.025 1.00 83.50 85 LEU A C 1
ATOM 627 O O . LEU A 1 85 ? -0.004 11.256 2.242 1.00 83.50 85 LEU A O 1
ATOM 631 N N . ILE A 1 86 ? -1.926 12.318 2.712 1.00 81.75 86 ILE A N 1
ATOM 632 C CA . ILE A 1 86 ? -2.551 12.028 1.411 1.00 81.75 86 ILE A CA 1
ATOM 633 C C . ILE A 1 86 ? -1.757 12.680 0.276 1.00 81.75 86 ILE A C 1
ATOM 635 O O . ILE A 1 86 ? -1.428 12.012 -0.704 1.00 81.75 86 ILE A O 1
ATOM 639 N N . VAL A 1 87 ? -1.415 13.963 0.409 1.00 82.06 87 VAL A N 1
ATOM 640 C CA . VAL A 1 87 ? -0.665 14.706 -0.615 1.00 82.06 87 VAL A CA 1
ATOM 641 C C . VAL A 1 87 ? 0.730 14.113 -0.814 1.00 82.06 87 VAL A C 1
ATOM 643 O O . VAL A 1 87 ? 1.130 13.870 -1.952 1.00 82.06 87 VAL A O 1
ATOM 646 N N . ALA A 1 88 ? 1.447 13.810 0.269 1.00 82.69 88 ALA A N 1
ATOM 647 C CA . ALA A 1 88 ? 2.747 13.149 0.206 1.00 82.69 88 ALA A CA 1
ATOM 648 C C . ALA A 1 88 ? 2.649 11.789 -0.499 1.00 82.69 88 ALA A C 1
ATOM 650 O O . ALA A 1 88 ? 3.474 11.470 -1.355 1.00 82.69 88 ALA A O 1
ATOM 651 N N . GLY A 1 89 ?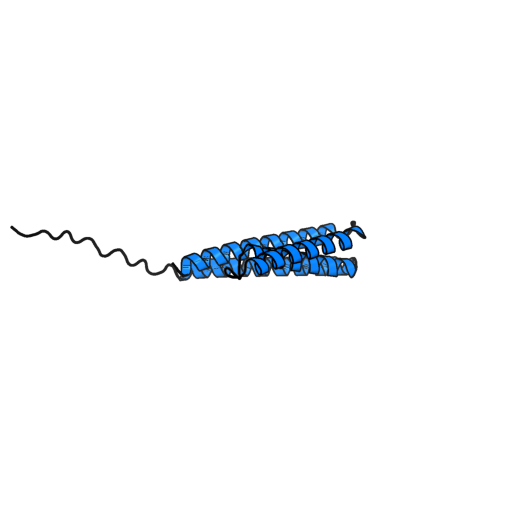 1.602 11.015 -0.208 1.00 80.25 89 GLY A N 1
ATOM 652 C CA . GLY A 1 89 ? 1.383 9.739 -0.870 1.00 80.25 89 GLY A CA 1
ATOM 653 C C . GLY A 1 89 ? 1.092 9.867 -2.370 1.00 80.25 89 GLY A C 1
ATOM 654 O O . GLY A 1 89 ? 1.640 9.099 -3.160 1.00 80.25 89 GLY A O 1
ATOM 655 N N . ILE A 1 90 ? 0.320 10.877 -2.788 1.00 78.38 90 ILE A N 1
ATOM 656 C CA . ILE A 1 90 ? 0.080 11.181 -4.211 1.00 78.38 90 ILE A CA 1
ATOM 657 C C . ILE A 1 90 ? 1.391 11.554 -4.917 1.00 78.38 90 ILE A C 1
ATOM 659 O O . ILE A 1 90 ? 1.656 11.056 -6.012 1.00 78.38 90 ILE A O 1
ATOM 663 N N . LEU A 1 91 ? 2.238 12.372 -4.285 1.00 78.81 91 LEU A N 1
ATOM 664 C CA . LEU A 1 91 ? 3.548 12.746 -4.828 1.00 78.81 91 LEU A CA 1
ATOM 665 C C . LEU A 1 91 ? 4.464 11.525 -5.005 1.00 78.81 91 LEU A C 1
ATOM 667 O O . LEU A 1 91 ? 5.118 11.396 -6.041 1.00 78.81 91 LEU A O 1
ATOM 671 N N . CYS A 1 92 ? 4.466 10.591 -4.050 1.00 79.31 92 CYS A N 1
ATOM 672 C CA . CYS A 1 92 ? 5.193 9.326 -4.181 1.00 79.31 92 CYS A CA 1
ATOM 673 C C . CYS A 1 92 ? 4.667 8.464 -5.343 1.00 79.31 92 CYS A C 1
ATOM 675 O O . CYS A 1 92 ? 5.459 7.879 -6.081 1.00 79.31 92 CYS A O 1
ATOM 677 N N . ILE A 1 93 ? 3.350 8.412 -5.563 1.00 77.94 93 ILE A N 1
ATOM 678 C CA . ILE A 1 93 ? 2.770 7.667 -6.693 1.00 77.94 93 ILE A CA 1
ATOM 679 C C . ILE A 1 93 ? 3.132 8.325 -8.032 1.00 77.94 93 ILE A C 1
ATOM 681 O O . ILE A 1 93 ? 3.525 7.625 -8.967 1.00 77.94 93 ILE A O 1
ATOM 685 N N . MET A 1 94 ? 3.072 9.657 -8.129 1.00 71.75 94 MET A N 1
ATOM 686 C CA . MET A 1 94 ? 3.509 10.375 -9.334 1.00 71.75 94 MET A CA 1
ATOM 687 C C . MET A 1 94 ? 4.997 10.140 -9.626 1.00 71.75 94 MET A C 1
ATOM 689 O O . MET A 1 94 ? 5.358 9.858 -10.769 1.00 71.75 94 MET A O 1
ATOM 693 N N . GLY A 1 95 ? 5.852 10.189 -8.599 1.00 72.12 95 GLY A N 1
ATOM 694 C CA . GLY A 1 95 ? 7.281 9.891 -8.731 1.00 72.12 95 GLY A CA 1
ATOM 695 C C . GLY A 1 95 ? 7.551 8.450 -9.177 1.00 72.12 95 GLY A C 1
ATOM 696 O O . GLY A 1 95 ? 8.417 8.218 -10.019 1.00 72.12 95 GLY A O 1
ATOM 697 N N . SER A 1 96 ? 6.766 7.488 -8.683 1.00 73.62 96 SER A N 1
ATOM 698 C CA . SER A 1 96 ? 6.812 6.094 -9.141 1.00 73.62 96 SER A CA 1
ATOM 699 C C . SER A 1 96 ? 6.488 5.972 -10.635 1.00 73.62 96 SER A C 1
ATOM 701 O O . SER A 1 96 ? 7.262 5.383 -11.390 1.00 73.62 96 SER A O 1
ATOM 703 N N . GLY A 1 97 ? 5.396 6.599 -11.088 1.00 63.50 97 GLY A N 1
ATOM 704 C CA . GLY A 1 97 ? 4.991 6.584 -12.497 1.00 63.50 97 GLY A CA 1
ATOM 705 C C . GLY A 1 97 ? 6.040 7.190 -13.437 1.00 63.50 97 GLY A C 1
ATOM 706 O O . GLY A 1 97 ? 6.301 6.636 -14.505 1.00 63.50 97 GLY A O 1
ATOM 707 N N . ALA A 1 98 ? 6.701 8.274 -13.016 1.00 66.31 98 ALA A N 1
ATOM 708 C CA . ALA A 1 98 ? 7.771 8.910 -13.788 1.00 66.31 98 ALA A CA 1
ATOM 709 C C . ALA A 1 98 ? 9.000 7.998 -13.973 1.00 66.31 98 ALA A C 1
ATOM 711 O O . ALA A 1 98 ? 9.604 7.986 -15.044 1.00 66.31 98 ALA A O 1
ATOM 712 N N . LEU A 1 99 ? 9.346 7.198 -12.960 1.00 63.41 99 LEU A N 1
ATOM 713 C CA . LEU A 1 99 ? 10.468 6.251 -13.014 1.00 63.41 99 LEU A CA 1
ATOM 714 C C . LEU A 1 99 ? 10.170 5.020 -13.888 1.00 63.41 99 LEU A C 1
ATOM 716 O O . LEU A 1 99 ? 11.085 4.454 -14.486 1.00 63.41 99 LEU A O 1
ATOM 720 N N . ILE A 1 100 ? 8.901 4.615 -13.984 1.00 64.94 100 ILE A N 1
ATOM 721 C CA . ILE A 1 100 ? 8.450 3.458 -14.777 1.00 64.94 100 ILE A CA 1
ATOM 722 C C . ILE A 1 100 ? 8.376 3.787 -16.276 1.00 64.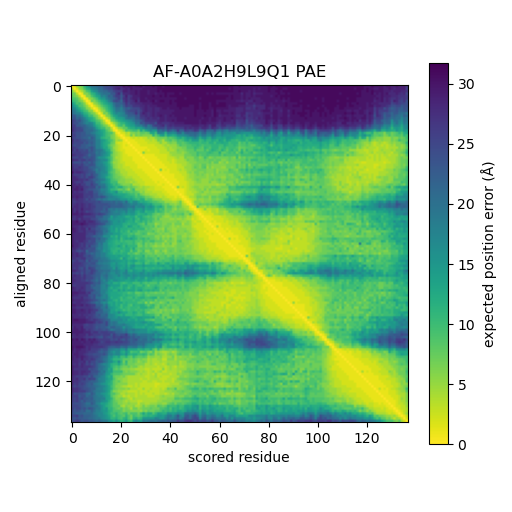94 100 ILE A C 1
ATOM 724 O O . ILE A 1 100 ? 8.628 2.916 -17.110 1.00 64.94 100 ILE A O 1
ATOM 728 N N . ALA A 1 101 ? 8.079 5.042 -16.633 1.00 60.31 101 ALA A N 1
ATOM 729 C CA . ALA A 1 101 ? 7.935 5.487 -18.023 1.00 60.31 101 ALA A CA 1
ATOM 730 C C . ALA A 1 101 ? 9.192 5.253 -18.887 1.00 60.31 101 ALA A C 1
ATOM 732 O O . ALA A 1 101 ? 9.087 5.136 -20.105 1.00 60.31 101 ALA A O 1
ATOM 733 N N . GLY A 1 102 ? 10.370 5.140 -18.264 1.00 62.62 102 GLY A N 1
ATOM 734 C CA . GLY A 1 102 ? 11.631 4.875 -18.956 1.00 62.62 102 GLY A CA 1
ATOM 735 C C . GLY A 1 102 ? 11.834 3.429 -19.427 1.00 62.62 102 GLY A C 1
ATOM 736 O O . GLY A 1 102 ? 12.719 3.201 -20.248 1.00 62.62 102 GLY A O 1
ATOM 737 N N . ASN A 1 103 ? 11.067 2.444 -18.935 1.00 62.00 103 ASN A N 1
ATOM 738 C CA . ASN A 1 103 ? 11.254 1.040 -19.326 1.00 62.00 103 ASN A CA 1
ATOM 739 C C . ASN A 1 103 ? 9.952 0.212 -19.194 1.00 62.00 103 ASN A C 1
ATOM 741 O O . ASN A 1 103 ? 9.710 -0.402 -18.154 1.00 62.00 103 ASN A O 1
ATOM 745 N N . PRO A 1 104 ? 9.079 0.185 -20.219 1.00 60.97 104 PRO A N 1
ATOM 746 C CA . PRO A 1 104 ? 7.751 -0.435 -20.125 1.00 60.97 104 PRO A CA 1
ATOM 747 C C . PRO A 1 104 ? 7.737 -1.967 -20.298 1.00 60.97 104 PRO A C 1
ATOM 749 O O . PRO A 1 104 ? 6.807 -2.621 -19.831 1.00 60.97 104 PRO A O 1
ATOM 752 N N . GLY A 1 105 ? 8.749 -2.558 -20.948 1.00 58.97 105 GLY A N 1
ATOM 753 C CA . GLY A 1 105 ? 8.683 -3.938 -21.460 1.00 58.97 105 GLY A CA 1
ATOM 754 C C . GLY A 1 105 ? 8.755 -5.055 -20.410 1.00 58.97 105 GLY A C 1
ATOM 755 O O . GLY A 1 105 ? 8.149 -6.104 -20.603 1.00 58.97 105 GLY A O 1
ATOM 756 N N . GLY A 1 106 ? 9.453 -4.838 -19.289 1.00 59.31 106 GLY A N 1
ATOM 757 C CA . GLY A 1 106 ? 9.603 -5.830 -18.205 1.00 59.31 106 GLY A CA 1
ATOM 758 C C . GLY A 1 106 ? 8.821 -5.504 -16.930 1.00 59.31 106 GLY A C 1
ATOM 759 O O . GLY A 1 106 ? 8.806 -6.284 -15.980 1.00 59.31 106 GLY A O 1
ATOM 760 N N . THR A 1 107 ? 8.172 -4.342 -16.890 1.00 64.38 107 THR A N 1
ATOM 761 C CA . THR A 1 107 ? 7.749 -3.710 -15.631 1.00 64.38 107 THR A CA 1
ATOM 762 C C . THR A 1 107 ? 6.276 -3.954 -15.318 1.00 64.38 107 THR A C 1
ATOM 764 O O . THR A 1 107 ? 5.869 -3.876 -14.161 1.00 64.38 107 THR A O 1
ATOM 767 N N . ALA A 1 108 ? 5.480 -4.332 -16.323 1.00 69.62 108 ALA A N 1
ATOM 768 C CA . ALA A 1 108 ? 4.047 -4.583 -16.180 1.00 69.62 108 ALA A CA 1
ATOM 769 C C . ALA A 1 108 ? 3.734 -5.656 -15.124 1.00 69.62 108 ALA A C 1
ATOM 771 O O . ALA A 1 108 ? 2.873 -5.441 -14.275 1.00 69.62 108 A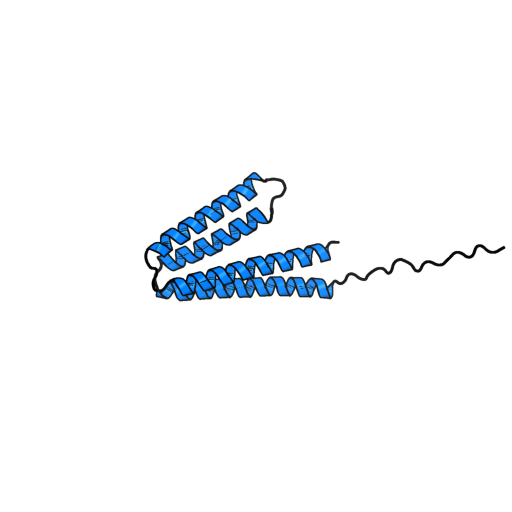LA A O 1
ATOM 772 N N . TYR A 1 109 ? 4.467 -6.775 -15.117 1.00 67.88 109 TYR A N 1
ATOM 773 C CA . TYR A 1 109 ? 4.254 -7.846 -14.138 1.00 67.88 109 TYR A CA 1
ATOM 774 C C . TYR A 1 109 ? 4.543 -7.386 -12.700 1.00 67.88 109 TYR A C 1
ATOM 776 O O . TYR A 1 109 ? 3.738 -7.620 -11.800 1.00 67.88 109 TYR A O 1
ATOM 784 N N . ALA A 1 110 ? 5.645 -6.655 -12.494 1.00 66.25 110 ALA A N 1
ATOM 785 C CA . ALA A 1 110 ? 6.005 -6.095 -11.193 1.00 66.25 110 ALA A CA 1
ATOM 786 C C . ALA A 1 110 ? 4.976 -5.060 -10.711 1.00 66.25 110 ALA A C 1
ATOM 788 O O . ALA A 1 110 ? 4.545 -5.119 -9.560 1.00 66.25 110 ALA A O 1
ATOM 789 N N . ILE A 1 111 ? 4.517 -4.161 -11.590 1.00 71.75 111 ILE A N 1
ATOM 790 C CA . ILE A 1 111 ? 3.461 -3.184 -11.277 1.00 71.75 111 ILE A CA 1
ATOM 791 C C . ILE A 1 111 ? 2.188 -3.903 -10.833 1.00 71.75 111 ILE A C 1
ATOM 793 O O . ILE A 1 111 ? 1.627 -3.571 -9.792 1.00 71.75 111 ILE A O 1
ATOM 797 N N . VAL A 1 112 ? 1.747 -4.903 -11.601 1.00 74.94 112 VAL A N 1
ATOM 798 C CA . VAL A 1 112 ? 0.520 -5.656 -11.317 1.00 74.94 112 VAL A CA 1
ATOM 799 C C . VAL A 1 112 ? 0.623 -6.368 -9.968 1.00 74.94 112 VAL A C 1
ATOM 801 O O . VAL A 1 112 ? -0.285 -6.222 -9.151 1.00 74.94 112 VAL A O 1
ATOM 804 N N . LEU A 1 113 ? 1.736 -7.054 -9.676 1.00 70.44 113 LEU A N 1
ATOM 805 C CA . LEU A 1 113 ? 1.942 -7.676 -8.360 1.00 70.44 113 LEU A CA 1
ATOM 806 C C . LEU A 1 113 ? 1.901 -6.654 -7.222 1.00 70.44 113 LEU A C 1
ATOM 808 O O . LEU A 1 113 ? 1.299 -6.911 -6.180 1.00 70.44 113 LEU A O 1
ATOM 812 N N . THR A 1 114 ? 2.515 -5.491 -7.427 1.00 71.25 114 THR A N 1
ATOM 813 C CA . THR A 1 114 ? 2.588 -4.442 -6.404 1.00 71.25 114 THR A CA 1
ATOM 814 C C . THR A 1 114 ? 1.210 -3.828 -6.153 1.00 71.25 114 THR A C 1
ATOM 816 O O . THR A 1 114 ? 0.821 -3.647 -5.001 1.00 71.25 114 THR A O 1
ATOM 819 N N . LEU A 1 115 ? 0.419 -3.594 -7.205 1.00 76.19 115 LEU A N 1
ATOM 820 C CA . LEU A 1 115 ? -0.970 -3.136 -7.096 1.00 76.19 115 LEU A CA 1
ATOM 821 C C . LEU A 1 115 ? -1.864 -4.160 -6.390 1.00 76.19 115 LEU A C 1
ATOM 823 O O . LEU A 1 115 ? -2.654 -3.784 -5.523 1.00 76.19 115 LEU A O 1
ATOM 827 N N . ILE A 1 116 ? -1.721 -5.448 -6.716 1.00 79.62 116 ILE A N 1
ATOM 828 C CA . ILE A 1 116 ? -2.461 -6.526 -6.047 1.00 79.62 116 ILE A CA 1
ATOM 829 C C . ILE A 1 116 ? -2.070 -6.593 -4.565 1.00 79.62 116 ILE A C 1
ATOM 831 O O . ILE A 1 116 ? -2.948 -6.666 -3.703 1.00 79.62 116 ILE A O 1
ATOM 835 N N . GLY A 1 117 ? -0.776 -6.501 -4.249 1.00 72.56 117 GLY A N 1
ATOM 836 C CA . GLY A 1 117 ? -0.282 -6.468 -2.873 1.00 72.56 117 GLY A CA 1
ATOM 837 C C . GLY A 1 117 ? -0.828 -5.280 -2.075 1.00 72.56 117 GLY A C 1
ATOM 838 O O . GLY A 1 117 ? -1.305 -5.457 -0.954 1.00 72.56 117 GLY A O 1
ATOM 839 N N . ILE A 1 118 ? -0.862 -4.084 -2.674 1.00 75.44 118 ILE A N 1
ATOM 840 C CA . ILE A 1 118 ? -1.481 -2.890 -2.077 1.00 75.44 118 ILE A CA 1
ATOM 841 C C . ILE A 1 118 ? -2.977 -3.123 -1.823 1.00 75.44 118 ILE A C 1
ATOM 843 O O . ILE A 1 118 ? -3.461 -2.847 -0.725 1.00 75.44 118 ILE A O 1
ATOM 847 N N . ALA A 1 119 ? -3.713 -3.655 -2.801 1.00 77.25 119 ALA A N 1
ATOM 848 C CA . ALA A 1 119 ? -5.142 -3.928 -2.659 1.00 77.25 119 ALA A CA 1
ATOM 849 C C . ALA A 1 119 ? -5.427 -4.931 -1.526 1.00 77.25 119 ALA A C 1
ATOM 851 O O . ALA A 1 119 ? -6.340 -4.710 -0.725 1.00 77.25 119 ALA A O 1
ATOM 852 N N . LEU A 1 120 ? -4.611 -5.986 -1.414 1.00 76.88 120 LEU A N 1
ATOM 853 C CA . LEU A 1 120 ? -4.654 -6.948 -0.311 1.00 76.88 120 LEU A CA 1
ATOM 854 C C . LEU A 1 120 ? -4.411 -6.266 1.037 1.00 76.88 120 LEU A C 1
ATOM 856 O O . LEU A 1 120 ? -5.208 -6.459 1.950 1.00 76.88 120 LEU A O 1
ATOM 860 N N . ILE A 1 121 ? -3.389 -5.414 1.162 1.00 76.31 121 ILE A N 1
ATOM 861 C CA . ILE A 1 121 ? -3.124 -4.677 2.410 1.00 76.31 121 ILE A CA 1
ATOM 862 C C . ILE A 1 121 ? -4.320 -3.793 2.781 1.00 76.31 121 ILE A C 1
ATOM 864 O O . ILE A 1 121 ? -4.778 -3.827 3.921 1.00 76.31 121 ILE A O 1
ATOM 868 N N . VAL A 1 122 ? -4.886 -3.043 1.831 1.00 79.31 122 VAL A N 1
ATOM 869 C CA . VAL A 1 122 ? -6.060 -2.192 2.094 1.00 79.31 122 VAL A CA 1
ATOM 870 C C . VAL A 1 122 ? -7.261 -3.029 2.547 1.00 79.31 122 VAL A C 1
ATOM 872 O O . VAL A 1 122 ? -7.960 -2.645 3.489 1.00 79.31 122 VAL A O 1
ATOM 875 N N . ALA A 1 123 ? -7.505 -4.174 1.906 1.00 77.81 123 ALA A N 1
ATOM 876 C CA . ALA A 1 123 ? -8.571 -5.090 2.294 1.00 77.81 123 ALA A CA 1
ATOM 877 C C . ALA A 1 123 ? -8.332 -5.679 3.695 1.00 77.81 123 ALA A C 1
ATOM 879 O O . ALA A 1 123 ? -9.228 -5.624 4.538 1.00 77.81 123 ALA A O 1
ATOM 880 N N . GLY A 1 124 ? -7.119 -6.164 3.975 1.00 77.50 124 GLY A N 1
ATOM 881 C CA . GLY A 1 124 ? -6.724 -6.719 5.271 1.00 77.50 124 GLY A CA 1
ATOM 882 C C . GLY A 1 124 ? -6.856 -5.703 6.405 1.00 77.50 124 GLY A C 1
ATOM 883 O O . GLY A 1 124 ? -7.468 -6.003 7.431 1.00 77.50 124 GLY A O 1
ATOM 884 N N . VAL A 1 125 ? -6.405 -4.462 6.187 1.00 77.94 125 VAL A N 1
ATOM 885 C CA . VAL A 1 125 ? -6.557 -3.354 7.144 1.00 77.94 125 VAL A CA 1
ATOM 886 C C . VAL A 1 125 ? -8.032 -3.039 7.396 1.00 77.94 125 VAL A C 1
ATOM 888 O O . VAL A 1 125 ? -8.428 -2.864 8.549 1.00 77.94 125 VAL A O 1
ATOM 891 N N . LYS A 1 126 ? -8.880 -3.010 6.358 1.00 80.25 126 LYS A N 1
ATOM 892 C CA . LYS A 1 126 ? -10.328 -2.789 6.532 1.00 80.25 126 LYS A CA 1
ATOM 893 C C . LYS A 1 126 ? -10.992 -3.913 7.328 1.00 80.25 126 LYS A C 1
ATOM 895 O O . LYS A 1 126 ? -11.801 -3.617 8.208 1.00 80.25 126 LYS A O 1
ATOM 900 N N . VAL A 1 127 ? -10.642 -5.171 7.057 1.00 79.44 127 VAL A N 1
ATOM 901 C CA . VAL A 1 127 ? -11.155 -6.340 7.791 1.00 79.44 127 VAL A CA 1
ATOM 902 C C . VAL A 1 127 ? -10.715 -6.292 9.257 1.00 79.44 127 VAL A C 1
ATOM 904 O O . VAL A 1 127 ? -11.556 -6.407 10.150 1.00 79.44 127 VAL A O 1
ATOM 907 N N . ALA A 1 128 ? -9.433 -6.027 9.520 1.00 76.62 128 ALA A N 1
ATOM 908 C CA . ALA A 1 128 ? -8.899 -5.904 10.875 1.00 76.62 128 ALA A CA 1
ATOM 909 C C . ALA A 1 128 ? -9.546 -4.738 11.646 1.00 76.62 128 ALA A C 1
ATOM 911 O O . ALA A 1 128 ? -9.949 -4.903 12.797 1.00 76.62 128 ALA A O 1
ATOM 912 N N . ALA A 1 129 ? -9.733 -3.581 11.002 1.00 75.19 129 ALA A N 1
ATOM 913 C CA . ALA A 1 129 ? -10.388 -2.423 11.610 1.00 75.19 129 ALA A CA 1
ATOM 914 C C . ALA A 1 129 ? -11.870 -2.685 11.936 1.00 75.19 129 ALA A C 1
ATOM 916 O O . ALA A 1 129 ? -12.369 -2.234 12.970 1.00 75.19 129 ALA A O 1
ATOM 917 N N . GLN A 1 130 ? -12.589 -3.416 11.077 1.00 77.50 130 GLN A N 1
ATOM 918 C CA . GLN A 1 130 ? -13.972 -3.823 11.347 1.00 77.50 130 GLN A CA 1
ATOM 919 C C . GLN A 1 130 ? -14.057 -4.823 12.504 1.00 77.50 130 GLN A C 1
ATOM 921 O O . GLN A 1 130 ? -14.926 -4.671 13.365 1.00 77.50 130 GLN A O 1
ATOM 926 N N . ALA A 1 131 ? -13.149 -5.801 12.555 1.00 74.62 131 ALA A N 1
ATOM 927 C CA . ALA A 1 131 ? -13.069 -6.761 13.653 1.00 74.62 131 ALA A CA 1
ATOM 928 C C . ALA A 1 131 ? -12.764 -6.068 14.990 1.00 74.62 131 ALA A C 1
ATOM 930 O O . ALA A 1 131 ? -13.433 -6.334 15.986 1.00 74.62 131 ALA A O 1
ATOM 931 N N . TRP A 1 132 ? -11.832 -5.109 14.995 1.00 69.81 132 TRP A N 1
ATOM 932 C CA . TRP A 1 132 ? -11.482 -4.331 16.185 1.00 69.81 132 TRP A CA 1
ATOM 933 C C . TRP A 1 132 ? -12.661 -3.511 16.723 1.00 69.81 132 TRP A C 1
ATOM 935 O O . TRP A 1 132 ? -12.939 -3.527 17.920 1.00 69.81 132 TRP A O 1
ATOM 945 N N . LYS A 1 133 ? -13.427 -2.849 15.842 1.00 70.44 133 LYS A N 1
ATOM 946 C CA . LYS A 1 133 ? -14.635 -2.102 16.245 1.00 70.44 133 LYS A CA 1
ATOM 947 C C . LYS A 1 133 ? -15.704 -2.988 16.886 1.00 70.44 133 LYS A C 1
ATOM 949 O O . LYS A 1 133 ? -16.431 -2.509 17.749 1.00 70.44 133 LYS A O 1
ATOM 954 N N . ARG A 1 134 ? -15.810 -4.254 16.468 1.00 64.19 134 ARG A N 1
ATOM 955 C CA . ARG A 1 134 ? -16.723 -5.242 17.071 1.00 64.19 134 ARG A CA 1
ATOM 956 C C . ARG A 1 134 ? -16.205 -5.807 18.395 1.00 64.19 134 ARG A C 1
ATOM 958 O O . ARG A 1 134 ? -16.988 -6.372 19.139 1.00 64.19 134 ARG A O 1
ATOM 965 N N . PHE A 1 135 ? -14.912 -5.664 18.684 1.00 58.56 135 PHE A N 1
ATOM 966 C CA . PHE A 1 135 ? -14.292 -6.118 19.931 1.00 58.56 135 PHE A CA 1
ATOM 967 C C . PHE A 1 135 ? -14.382 -5.079 21.067 1.00 58.56 135 PHE A C 1
ATOM 969 O O . PHE A 1 135 ? -14.174 -5.421 22.224 1.00 58.56 135 PHE A O 1
ATOM 976 N N . HIS A 1 136 ? -14.632 -3.804 20.747 1.00 54.88 136 HIS A N 1
ATOM 977 C CA . HIS A 1 136 ? -14.722 -2.687 21.708 1.00 54.88 136 HIS A CA 1
ATOM 978 C C . HIS A 1 136 ? -16.131 -2.074 21.830 1.00 54.88 136 HIS A C 1
ATOM 980 O O . HIS A 1 136 ? -16.288 -1.041 22.481 1.00 54.88 136 HIS A O 1
ATOM 986 N N . ARG A 1 137 ? -17.142 -2.671 21.191 1.00 46.19 137 ARG A N 1
ATOM 987 C CA . ARG A 1 137 ? -18.561 -2.400 21.466 1.00 46.19 137 ARG A CA 1
ATOM 988 C C . ARG A 1 137 ? -19.097 -3.466 22.401 1.00 46.19 137 ARG A C 1
ATOM 990 O O . ARG A 1 137 ? -19.941 -3.090 23.237 1.00 46.19 137 ARG A O 1
#

Nearest PDB structures (foldseek):
  6h2f-assembly1_G  TM=4.179E-01  e=1.652E-01  Aeromonas hydrophila subsp. hydrophila AL09-71
  6ixf-assembly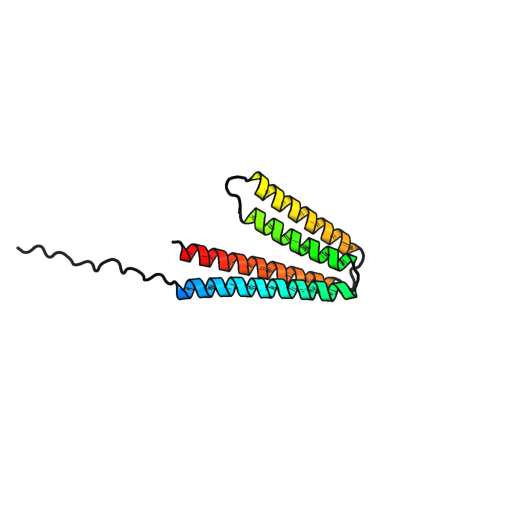1_A  TM=3.723E-01  e=2.865E+00  Homo sapiens

Sequence (137 aa):
MSDEIAYSPPPRRELPETPKNFSILLIGVMICIIGTLLINQGIDAAKSVGWSIVLSMGLLAAGAMLILAGASRIWPKNQAVDIALIVAGILCIMGSGALIAGNPGGTAYAIVLTLIGIALIVAGVKVAAQAWKRFHR

Solvent-accessible surface area (backbone atoms only — not comparable to full-atom values): 7113 Å² total; per-residue (Å²): 133,82,82,79,75,77,82,71,75,72,80,76,77,73,70,74,65,56,71,62,37,50,50,44,28,50,50,12,52,51,36,28,53,53,11,51,52,34,33,50,50,16,37,58,58,23,56,81,75,33,72,58,44,34,52,18,50,52,28,36,54,52,10,53,50,28,30,50,46,18,74,66,44,80,51,81,92,41,63,69,57,27,51,49,30,31,53,53,10,50,53,27,37,53,54,14,53,64,45,41,71,78,53,68,90,76,40,58,65,26,50,51,34,32,53,50,11,50,52,33,30,55,49,12,51,52,44,24,53,53,24,51,57,66,72,77,109

pLDDT: mean 71.01, std 10.18, range [36.38, 83.5]

Radius of gyration: 22.68 Å; Cα contacts (8 Å, |Δi|>4): 157; chains: 1; bounding box: 72×35×65 Å

Secondary structure (DSSP, 8-state):
-------PPP-------HHHHHHHHHHHHHHHHHHHHHHHHHHHHHHTT-HHHHHHHHHHHHHHHHHHHHHTTS-TT-HHHHHHHHHHHHHHHHHHHHHHTT--TTTHHHHHHHHHHHHHHHHHHHHHHHHHHHH--

Mean predicted aligned error: 12.39 Å

Foldseek 3Di:
DDDPPPCPDPPPPPPQPVVVLVVLLVVLVVLLVVLVVLLVVLLVLVVVVDDLLNQLSVLLLQLLVLLLQLVVPPPVPCNVSSVVSNVSSVVSNVSSVVSCVVDPPSNVSSVVSSVVSSVSNSSSVVSNVVSVVSNVD